Protein AF-A0A6I6F0A2-F1 (afdb_monomer)

Foldseek 3Di:
DDDDDPDDDDPPPDDPPPDPDDDDDPDDPPDDDDDDDPPPPPDDPVQVVVLVVLQVVVCCCQVPPCVVVLVVVPKHWQDWDRDDQAIETAMPPDDPVSQVVVCVVRNDRRYDYHHDDHDDDDDPDDPPDDDDDDDDDPPPVVVVVVVVVVVVVVVVVVVVVVVD

Radius of gyration: 32.6 Å; Cα contacts (8 Å, |Δi|>4): 109; chains: 1; bounding box: 64×70×78 Å

Nearest PDB structures (foldseek):
  2m5o-assembly1_A  TM=5.444E-01  e=2.179E-01  Homo sapiens
  7a2d-assembly1_A  TM=4.131E-01  e=6.449E-02  Escherichia coli K-12
  8jgp-assembly1_A  TM=3.205E-01  e=7.365E-01  Deinococcus radiodurans R1 = ATCC 13939 = DSM 20539
  8jgr-assembly1_A  TM=3.341E-01  e=2.174E+00  Deinococcus radiodurans R1 = ATCC 13939 = DSM 20539
  8jgt-assembly1_A  TM=2.895E-01  e=1.658E+00  Deinococcus radiodurans R1 = ATCC 13939 = DSM 20539

Structure (mmCIF, N/CA/C/O backbone):
data_AF-A0A6I6F0A2-F1
#
_entry.id   AF-A0A6I6F0A2-F1
#
loop_
_atom_site.group_PDB
_atom_site.id
_atom_site.type_symbol
_atom_site.label_atom_id
_atom_site.label_alt_id
_atom_site.label_comp_id
_atom_site.label_asym_id
_atom_site.label_entity_id
_atom_site.label_seq_id
_atom_site.pdbx_PDB_ins_code
_atom_site.Cartn_x
_atom_site.Cartn_y
_atom_site.Cartn_z
_atom_site.occupancy
_atom_site.B_iso_or_equiv
_atom_site.auth_seq_id
_atom_site.auth_comp_id
_atom_site.auth_asym_id
_atom_site.auth_atom_id
_atom_site.pdbx_PDB_model_num
ATOM 1 N N . MET A 1 1 ? -16.043 47.613 -38.353 1.00 38.47 1 MET A N 1
ATOM 2 C CA . MET A 1 1 ? -15.311 46.844 -39.385 1.00 38.47 1 MET A CA 1
ATOM 3 C C . MET A 1 1 ? -13.864 47.344 -39.447 1.00 38.47 1 MET A C 1
ATOM 5 O O . MET A 1 1 ? -13.694 48.521 -39.697 1.00 38.47 1 MET A O 1
ATOM 9 N N . LYS A 1 2 ? -12.887 46.454 -39.164 1.00 43.12 2 LYS A N 1
ATOM 10 C CA . LYS A 1 2 ? -11.432 46.438 -39.510 1.00 43.12 2 LYS A CA 1
ATOM 11 C C . LYS A 1 2 ? -10.578 47.698 -39.204 1.00 43.12 2 LYS A C 1
ATOM 13 O O . LYS A 1 2 ? -10.737 48.727 -39.832 1.00 43.12 2 LYS A O 1
ATOM 18 N N . ARG A 1 3 ? -9.741 47.637 -38.153 1.00 50.09 3 ARG A N 1
ATOM 19 C CA . ARG A 1 3 ? -8.282 47.311 -38.129 1.00 50.09 3 ARG A CA 1
ATOM 20 C C . ARG A 1 3 ? -7.384 48.449 -38.635 1.00 50.09 3 ARG A C 1
ATOM 22 O O . ARG A 1 3 ? -7.337 48.634 -39.838 1.00 50.09 3 ARG A O 1
ATOM 29 N N . THR A 1 4 ? -6.580 49.019 -37.727 1.00 50.81 4 THR A N 1
ATOM 30 C CA . THR A 1 4 ? -5.129 49.295 -37.884 1.00 50.81 4 THR A CA 1
ATOM 31 C C . THR A 1 4 ? -4.611 50.070 -36.671 1.00 50.81 4 THR A C 1
ATOM 33 O O . THR A 1 4 ? -4.792 51.274 -36.591 1.00 50.81 4 THR A O 1
ATOM 36 N N . PHE A 1 5 ? -3.952 49.399 -35.723 1.00 48.75 5 PHE A N 1
ATOM 37 C CA . PHE A 1 5 ? -2.925 50.033 -34.883 1.00 48.75 5 PHE A CA 1
ATOM 38 C C . PHE A 1 5 ? -2.100 48.945 -34.176 1.00 48.75 5 PHE A C 1
ATOM 40 O O . PHE A 1 5 ? -2.240 48.691 -32.982 1.00 48.75 5 PHE A O 1
ATOM 47 N N . LEU A 1 6 ? -1.253 48.249 -34.942 1.00 50.25 6 LEU A N 1
ATOM 48 C CA . LEU A 1 6 ? -0.161 47.457 -34.373 1.00 50.25 6 LEU A CA 1
ATOM 49 C C . LEU A 1 6 ? 0.871 48.453 -33.818 1.00 50.25 6 LEU A C 1
ATOM 51 O O . LEU A 1 6 ? 1.751 48.927 -34.530 1.00 50.25 6 LEU A O 1
ATOM 55 N N . LYS A 1 7 ? 0.693 48.841 -32.552 1.00 55.44 7 LYS A N 1
ATOM 56 C CA . LYS A 1 7 ? 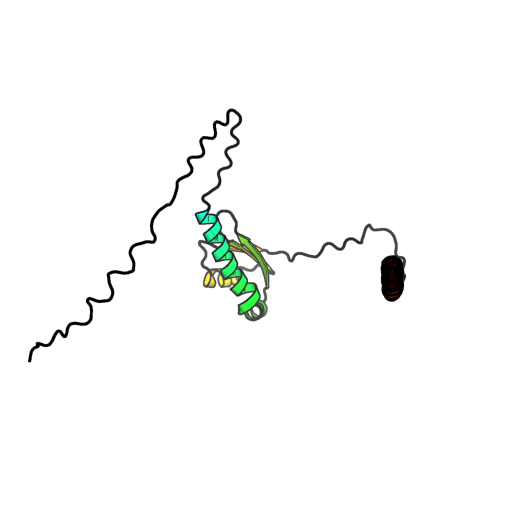1.653 49.638 -31.783 1.00 55.44 7 LYS A CA 1
ATOM 57 C C . LYS A 1 7 ? 2.796 48.719 -31.350 1.00 55.44 7 LYS A C 1
ATOM 59 O O . LYS A 1 7 ? 2.612 47.756 -30.614 1.00 55.44 7 LYS A O 1
ATOM 64 N N . THR A 1 8 ? 3.972 49.033 -31.862 1.00 59.34 8 THR A N 1
ATOM 65 C CA . THR A 1 8 ? 5.294 48.496 -31.544 1.00 59.34 8 THR A CA 1
ATOM 66 C C . THR A 1 8 ? 5.551 48.409 -30.032 1.00 59.34 8 THR A C 1
ATOM 68 O O . THR A 1 8 ? 5.799 49.416 -29.375 1.00 59.34 8 THR A O 1
ATOM 71 N N . SER A 1 9 ? 5.529 47.198 -29.462 1.00 55.38 9 SER A N 1
ATOM 72 C CA . SER A 1 9 ? 6.072 46.926 -28.111 1.00 55.38 9 SER A CA 1
ATOM 73 C C . SER A 1 9 ? 6.473 45.466 -27.855 1.00 55.38 9 SER A C 1
ATOM 75 O O . SER A 1 9 ? 6.485 45.023 -26.716 1.00 55.38 9 SER A O 1
ATOM 77 N N . ILE A 1 10 ? 6.842 44.702 -28.890 1.00 55.16 10 ILE A N 1
ATOM 78 C CA . ILE A 1 10 ? 7.242 43.283 -28.721 1.00 55.16 10 ILE A CA 1
ATOM 79 C C . ILE A 1 10 ? 8.717 43.036 -29.112 1.00 55.16 10 ILE A C 1
ATOM 81 O O . ILE A 1 10 ? 9.257 41.957 -28.914 1.00 55.16 10 ILE A O 1
ATOM 85 N N . ILE A 1 11 ? 9.438 44.056 -29.591 1.00 54.41 11 ILE A N 1
ATOM 86 C CA . ILE A 1 11 ? 10.815 43.894 -30.108 1.00 54.41 11 ILE A CA 1
ATOM 87 C C . ILE A 1 11 ? 11.895 43.905 -29.001 1.00 54.41 11 ILE A C 1
ATOM 89 O O . ILE A 1 11 ? 13.039 43.546 -29.254 1.00 54.41 11 ILE A O 1
ATOM 93 N N . LYS A 1 12 ? 11.571 44.245 -27.745 1.00 48.97 12 LYS A N 1
ATOM 94 C CA . LYS A 1 12 ? 12.582 44.350 -26.668 1.00 48.97 12 LYS A CA 1
ATOM 95 C C . LYS A 1 12 ? 12.821 43.076 -25.844 1.00 48.97 12 LYS A C 1
ATOM 97 O O . LYS A 1 12 ? 13.602 43.130 -24.903 1.00 48.97 12 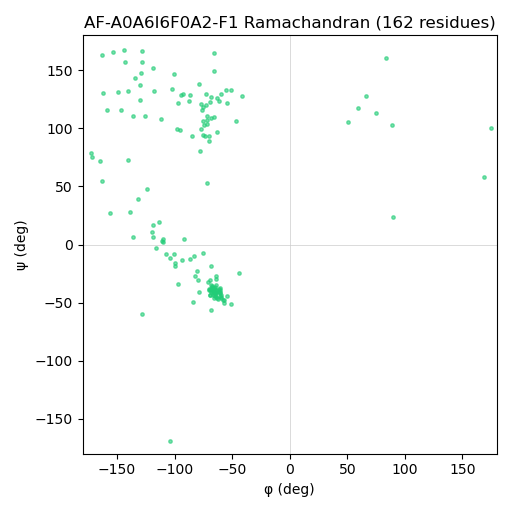LYS A O 1
ATOM 102 N N . ALA A 1 13 ? 12.204 41.943 -26.181 1.00 51.75 13 ALA A N 1
ATOM 103 C CA . ALA A 1 13 ? 12.249 40.749 -25.326 1.00 51.75 13 ALA A CA 1
ATOM 104 C C . ALA A 1 13 ? 13.056 39.552 -25.873 1.00 51.75 13 ALA A C 1
ATOM 106 O O . ALA A 1 13 ? 13.089 38.522 -25.212 1.00 51.75 13 ALA A O 1
ATOM 107 N N . PHE A 1 14 ? 13.723 39.648 -27.033 1.00 53.81 14 PHE A N 1
ATOM 108 C CA . PHE A 1 14 ? 14.327 38.460 -27.674 1.00 53.81 14 PHE A CA 1
ATOM 109 C C . PHE A 1 14 ? 15.870 38.384 -27.668 1.00 53.81 14 PHE A C 1
ATOM 111 O O . PHE A 1 14 ? 16.431 37.435 -28.198 1.00 53.81 14 PHE A O 1
ATOM 118 N N . VAL A 1 15 ? 16.594 39.340 -27.071 1.00 55.22 15 VAL A N 1
ATOM 119 C CA . VAL A 1 15 ? 18.064 39.466 -27.276 1.00 55.22 15 VAL A CA 1
ATOM 120 C C . VAL A 1 15 ? 18.918 39.100 -26.043 1.00 55.22 15 VAL A C 1
ATOM 122 O O . VAL A 1 15 ? 20.137 39.194 -26.091 1.00 55.22 15 VAL A O 1
ATOM 125 N N . LEU A 1 16 ? 18.332 38.617 -24.939 1.00 53.69 16 LEU A N 1
ATOM 126 C CA . LEU A 1 16 ? 19.081 38.332 -23.692 1.00 53.69 16 LEU A CA 1
ATOM 127 C C . LEU A 1 16 ? 19.044 36.870 -23.205 1.00 53.69 16 LEU A C 1
ATOM 129 O O . LEU A 1 16 ? 19.493 36.588 -22.100 1.00 53.69 16 LEU A O 1
ATOM 133 N N . GLY A 1 17 ? 18.546 35.927 -24.011 1.00 55.56 17 GLY A N 1
ATOM 134 C CA . GLY A 1 17 ? 18.316 34.536 -23.584 1.00 55.56 17 GLY A CA 1
ATOM 135 C C . GLY A 1 17 ? 19.181 33.462 -24.251 1.00 55.56 17 GLY A C 1
ATOM 136 O O . GLY A 1 17 ? 18.769 32.309 -24.261 1.00 55.56 17 GLY A O 1
ATOM 137 N N . MET A 1 18 ? 20.326 33.801 -24.857 1.00 60.47 18 MET A N 1
ATOM 138 C CA . MET A 1 18 ? 21.074 32.878 -25.732 1.00 60.47 18 MET A CA 1
ATOM 139 C C . MET A 1 18 ? 22.536 32.647 -25.304 1.00 60.47 18 MET A C 1
ATOM 141 O O . MET A 1 18 ? 23.432 32.714 -26.137 1.00 60.47 18 MET A O 1
ATOM 145 N N . CYS A 1 19 ? 22.792 32.365 -24.018 1.00 56.84 19 CYS A N 1
ATOM 146 C CA . CYS A 1 19 ? 24.147 32.049 -23.519 1.00 56.84 19 CYS A CA 1
ATOM 147 C C . CYS A 1 19 ? 24.214 30.903 -22.487 1.00 56.84 19 CYS A C 1
ATOM 149 O O . CYS A 1 19 ? 25.121 30.906 -21.660 1.00 56.84 19 CYS A O 1
ATOM 151 N N . LEU A 1 20 ? 23.299 29.921 -22.488 1.00 58.81 20 LEU A N 1
ATOM 152 C CA . LEU A 1 20 ? 23.387 28.817 -21.513 1.00 58.81 20 LEU A CA 1
ATOM 153 C C . LEU A 1 20 ? 23.249 27.403 -22.081 1.00 58.81 20 LEU A C 1
ATOM 155 O O . LEU A 1 20 ? 22.678 26.532 -21.437 1.00 58.81 20 LEU A O 1
ATOM 159 N N . THR A 1 21 ? 23.829 27.141 -23.251 1.00 65.38 21 THR A N 1
ATOM 160 C CA . THR A 1 21 ? 24.036 25.755 -23.708 1.00 65.38 21 THR A CA 1
ATOM 161 C C . THR A 1 21 ? 25.393 25.588 -24.390 1.00 65.38 21 THR A C 1
ATOM 163 O O . THR A 1 21 ? 25.504 25.434 -25.602 1.00 65.38 21 THR A O 1
ATOM 166 N N . SER A 1 22 ? 26.438 25.618 -23.574 1.00 60.66 22 SER A N 1
ATOM 167 C CA . SER A 1 22 ? 27.744 25.000 -23.818 1.00 60.66 22 SER A CA 1
ATOM 168 C C . SER A 1 22 ? 28.204 24.579 -22.420 1.00 60.66 22 SER A C 1
ATOM 170 O O . SER A 1 22 ? 28.311 25.440 -21.557 1.00 60.66 22 SER A O 1
ATOM 172 N N . VAL A 1 23 ? 28.391 23.321 -22.042 1.00 63.09 23 VAL A N 1
ATOM 173 C CA . VAL A 1 23 ? 29.016 22.186 -22.714 1.00 63.09 23 VAL A CA 1
ATOM 174 C C . VAL A 1 23 ? 28.524 20.938 -21.965 1.00 63.09 23 VAL A C 1
ATOM 176 O O . VAL A 1 23 ? 28.633 20.902 -20.743 1.00 63.09 23 VAL A O 1
ATOM 179 N N . ILE A 1 24 ? 28.015 19.911 -22.649 1.00 66.50 24 ILE A N 1
ATOM 180 C CA . ILE A 1 24 ? 27.999 18.561 -22.064 1.00 66.50 24 ILE A CA 1
ATOM 181 C C . ILE A 1 24 ? 29.213 17.852 -22.649 1.00 66.50 24 ILE A C 1
ATOM 183 O O . ILE A 1 24 ? 29.202 17.419 -23.799 1.00 66.50 24 ILE A O 1
ATOM 187 N N . SER A 1 25 ? 30.293 17.800 -21.872 1.00 68.94 25 SER A N 1
ATOM 188 C CA . SER A 1 25 ? 31.450 16.973 -22.193 1.00 68.94 25 SER A CA 1
ATOM 189 C C . SER A 1 25 ? 31.052 15.522 -21.961 1.00 68.94 25 SER A C 1
ATOM 191 O O . SER A 1 25 ? 30.860 15.102 -20.822 1.00 68.94 25 SER A O 1
ATOM 193 N N . THR A 1 26 ? 30.925 14.740 -23.028 1.00 61.47 26 THR A N 1
ATOM 194 C CA . THR A 1 26 ? 30.874 13.281 -22.916 1.00 61.47 26 THR A CA 1
ATOM 195 C C . THR A 1 26 ? 32.251 12.788 -22.478 1.00 61.47 26 THR A C 1
ATOM 197 O O . THR A 1 26 ? 33.202 12.832 -23.259 1.00 61.47 26 THR A O 1
ATOM 200 N N . ALA A 1 27 ? 32.383 12.323 -21.237 1.00 63.22 27 ALA A N 1
ATOM 201 C CA . ALA A 1 27 ? 33.531 11.522 -20.834 1.00 63.22 27 ALA A CA 1
ATOM 202 C C . ALA A 1 27 ? 33.390 10.134 -21.478 1.00 63.22 27 ALA A C 1
ATOM 204 O O . ALA A 1 27 ? 32.535 9.345 -21.083 1.00 63.22 27 ALA A O 1
ATOM 205 N N . ALA A 1 28 ? 34.200 9.838 -22.494 1.00 56.34 28 ALA A N 1
ATOM 206 C CA . ALA A 1 28 ? 34.359 8.472 -22.974 1.00 56.34 28 ALA A CA 1
ATOM 207 C C . ALA A 1 28 ? 35.235 7.714 -21.965 1.00 56.34 28 ALA A C 1
ATOM 209 O O . ALA A 1 28 ? 36.440 7.949 -21.878 1.00 56.34 28 ALA A O 1
ATOM 210 N N . LEU A 1 29 ? 34.630 6.827 -21.174 1.00 56.06 29 LEU A N 1
ATOM 211 C CA . LEU A 1 29 ? 35.360 5.909 -20.304 1.00 56.06 29 LEU A CA 1
ATOM 212 C C . LEU A 1 29 ? 35.969 4.793 -21.166 1.00 56.06 29 LEU A C 1
ATOM 214 O O . LEU A 1 29 ? 35.316 3.799 -21.472 1.00 56.06 29 LEU A O 1
ATOM 218 N N . ALA A 1 30 ? 37.227 4.958 -21.572 1.00 54.31 30 ALA A N 1
ATOM 219 C CA . ALA A 1 30 ? 38.019 3.885 -22.168 1.00 54.31 30 ALA A CA 1
ATOM 220 C C . ALA A 1 30 ? 38.529 2.952 -21.057 1.00 54.31 30 ALA A C 1
ATOM 222 O O . ALA A 1 30 ? 39.660 3.067 -20.592 1.00 54.31 30 ALA A O 1
ATOM 223 N N . GLY A 1 31 ? 37.663 2.052 -20.593 1.0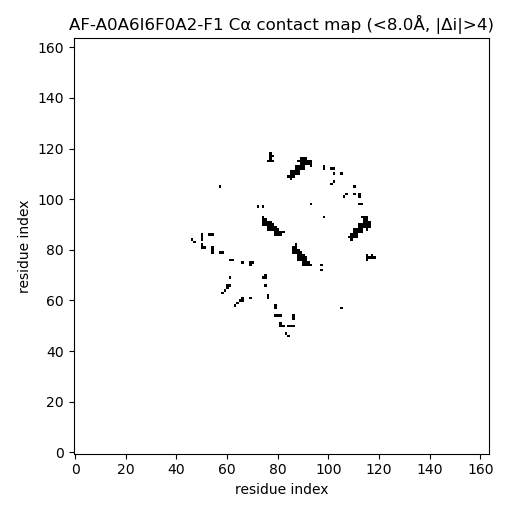0 50.41 31 GLY A N 1
ATOM 224 C CA . GLY A 1 31 ? 38.027 0.975 -19.678 1.00 50.41 31 GLY A CA 1
ATOM 225 C C . GLY A 1 31 ? 38.312 -0.310 -20.448 1.00 50.41 31 GLY A C 1
ATOM 226 O O . GLY A 1 31 ? 37.389 -1.039 -20.798 1.00 50.41 31 GLY A O 1
ATOM 227 N N . THR A 1 32 ? 39.581 -0.624 -20.701 1.00 48.72 32 THR A N 1
ATOM 228 C CA . THR A 1 32 ? 39.979 -1.995 -21.043 1.00 48.72 32 THR A CA 1
ATOM 229 C C . THR A 1 32 ? 39.947 -2.840 -19.774 1.00 48.72 32 THR A C 1
ATOM 231 O O . THR A 1 32 ? 40.867 -2.759 -18.962 1.00 48.72 32 THR A O 1
ATOM 234 N N . ILE A 1 33 ? 38.907 -3.659 -19.608 1.00 45.53 33 ILE A N 1
ATOM 235 C CA . ILE A 1 33 ? 38.868 -4.721 -18.597 1.00 45.53 33 ILE A CA 1
ATOM 236 C C . ILE A 1 33 ? 38.896 -6.057 -19.337 1.00 45.53 33 ILE A C 1
ATOM 238 O O . ILE A 1 33 ? 37.944 -6.441 -20.011 1.00 45.53 33 ILE A O 1
ATOM 242 N N . SER A 1 34 ? 40.030 -6.747 -19.245 1.00 52.56 34 SER A N 1
ATOM 243 C CA . SER A 1 34 ? 40.140 -8.156 -19.617 1.00 52.56 34 SER A CA 1
ATOM 244 C C . SER A 1 34 ? 39.759 -9.027 -18.421 1.00 52.56 34 SER A C 1
ATOM 246 O O . SER A 1 34 ? 40.384 -8.864 -17.379 1.00 52.56 34 SER A O 1
ATOM 248 N N . LYS A 1 35 ? 38.832 -9.975 -18.660 1.00 52.41 35 LYS A N 1
ATOM 249 C CA . LYS A 1 35 ? 38.519 -11.212 -17.895 1.00 52.41 35 LYS A CA 1
ATOM 250 C C . LYS A 1 35 ? 38.099 -11.002 -16.426 1.00 52.41 35 LYS A C 1
ATOM 252 O O . LYS A 1 35 ? 38.886 -10.517 -15.633 1.00 52.41 35 LYS A O 1
ATOM 257 N N . ASP A 1 36 ? 36.906 -11.340 -15.947 1.00 46.22 36 ASP A N 1
ATOM 258 C CA . ASP A 1 36 ? 35.822 -12.202 -16.419 1.00 46.22 36 ASP A CA 1
ATOM 259 C C . ASP A 1 36 ? 34.491 -11.444 -16.352 1.00 46.22 36 ASP A C 1
ATOM 261 O O . ASP A 1 36 ? 34.206 -10.722 -15.396 1.00 46.22 36 ASP A O 1
ATOM 265 N N . VAL A 1 37 ? 33.677 -11.583 -17.396 1.00 41.38 37 VAL A N 1
ATOM 266 C CA . VAL A 1 37 ? 32.420 -10.846 -17.535 1.00 41.38 37 VAL A CA 1
ATOM 267 C C . VAL A 1 37 ? 31.324 -11.596 -16.778 1.00 41.38 37 VAL A C 1
ATOM 269 O O . VAL A 1 37 ? 30.669 -12.473 -17.333 1.00 41.38 37 VAL A O 1
ATOM 272 N N . TYR A 1 38 ? 31.087 -11.226 -15.521 1.00 53.53 38 TYR A N 1
ATOM 273 C CA . TYR A 1 38 ? 29.739 -11.321 -14.966 1.00 53.53 38 TYR A CA 1
ATOM 274 C C . TYR A 1 38 ? 28.954 -10.140 -15.531 1.00 53.53 38 TYR A C 1
ATOM 276 O O . TYR A 1 38 ? 29.102 -9.003 -15.083 1.00 53.53 38 TYR A O 1
ATOM 284 N N . THR A 1 39 ? 28.162 -10.387 -16.572 1.00 36.78 39 THR A N 1
ATOM 285 C CA . THR A 1 39 ? 27.171 -9.422 -17.048 1.00 36.78 39 THR A CA 1
ATOM 286 C C . THR A 1 39 ? 26.140 -9.210 -15.943 1.00 36.78 39 THR A C 1
ATOM 288 O O . THR A 1 39 ? 25.199 -9.991 -15.814 1.00 36.78 39 THR A O 1
ATOM 291 N N . ILE A 1 40 ? 26.303 -8.160 -15.138 1.00 57.41 40 ILE A N 1
ATOM 292 C CA . ILE A 1 40 ? 25.181 -7.587 -14.398 1.00 57.41 40 ILE A CA 1
ATOM 293 C C . ILE A 1 40 ? 24.332 -6.888 -15.456 1.00 57.41 40 ILE A C 1
ATOM 295 O O . ILE A 1 40 ? 24.714 -5.839 -15.978 1.00 57.41 40 ILE A O 1
ATOM 299 N N . GLN A 1 41 ? 23.219 -7.510 -15.834 1.00 49.75 41 GLN A N 1
ATOM 300 C CA . GLN A 1 41 ? 22.194 -6.829 -16.610 1.00 49.75 41 GLN A CA 1
ATOM 301 C C . GLN A 1 41 ? 21.547 -5.813 -15.671 1.00 49.75 41 GLN A C 1
ATOM 303 O O . GLN A 1 41 ? 20.674 -6.159 -14.884 1.00 49.75 41 GLN A O 1
ATOM 308 N N . ILE A 1 42 ? 22.036 -4.573 -15.685 1.00 57.19 42 ILE A N 1
ATOM 309 C CA . ILE A 1 42 ? 21.296 -3.466 -15.087 1.00 57.19 42 ILE A CA 1
ATOM 310 C C . ILE A 1 42 ? 20.156 -3.188 -16.058 1.00 57.19 42 ILE A C 1
ATOM 312 O O . ILE A 1 42 ? 20.343 -2.494 -17.061 1.00 57.19 42 ILE A O 1
ATOM 316 N N . GLU A 1 43 ? 19.000 -3.803 -15.804 1.00 55.12 43 GLU A N 1
ATOM 317 C CA . GLU A 1 43 ? 17.760 -3.367 -16.430 1.00 55.12 43 GLU A CA 1
ATOM 318 C C . GLU A 1 43 ? 17.619 -1.860 -16.205 1.00 55.12 43 GLU A C 1
ATOM 320 O O . GLU A 1 43 ? 17.918 -1.327 -15.135 1.00 55.12 43 GLU A O 1
ATOM 325 N N . SER A 1 44 ? 17.293 -1.169 -17.291 1.00 51.12 44 SER A N 1
ATOM 326 C CA . SER A 1 44 ? 17.399 0.276 -17.458 1.00 51.12 44 SER A CA 1
ATOM 327 C C . SER A 1 44 ? 16.962 1.069 -16.224 1.00 51.12 44 SER A C 1
ATOM 329 O O . SER A 1 44 ? 15.827 0.937 -15.770 1.00 51.12 44 SER A O 1
ATOM 331 N N . VAL A 1 45 ? 17.838 1.976 -15.778 1.00 57.44 45 VAL A N 1
ATOM 332 C CA . VAL A 1 45 ? 17.632 2.981 -14.713 1.00 57.44 45 VAL A CA 1
ATOM 333 C C . VAL A 1 45 ? 16.271 3.702 -14.801 1.00 57.44 45 VAL A C 1
ATOM 335 O O . VAL A 1 45 ? 15.754 4.167 -13.791 1.00 57.44 45 VAL A O 1
ATOM 338 N N . ASP A 1 46 ? 15.665 3.768 -15.988 1.00 60.59 46 ASP A N 1
ATOM 339 C CA . ASP A 1 46 ? 14.354 4.378 -16.231 1.00 60.59 46 ASP A CA 1
ATOM 340 C C . ASP A 1 46 ? 13.172 3.598 -15.613 1.00 60.59 46 ASP A C 1
ATOM 342 O O . ASP A 1 46 ? 12.327 4.193 -14.947 1.00 60.59 46 ASP A O 1
ATOM 346 N N . ASN A 1 47 ? 13.140 2.262 -15.733 1.00 61.25 47 ASN A N 1
ATOM 347 C CA . ASN A 1 47 ? 12.049 1.440 -15.178 1.00 61.25 47 ASN A CA 1
ATOM 348 C C . ASN A 1 47 ? 12.074 1.418 -13.645 1.00 61.25 47 ASN A C 1
ATOM 350 O O . ASN A 1 47 ? 11.027 1.528 -13.009 1.00 61.25 47 ASN A O 1
ATOM 354 N N . GLY A 1 48 ? 13.271 1.347 -13.050 1.00 67.38 48 GLY A N 1
ATOM 355 C CA . GLY A 1 48 ? 13.430 1.440 -11.598 1.00 67.38 48 GLY A CA 1
ATOM 356 C C . GLY A 1 48 ? 12.841 2.743 -11.059 1.00 67.38 48 GLY A C 1
ATOM 357 O O . GLY A 1 48 ? 12.033 2.719 -10.135 1.00 67.38 48 GLY A O 1
ATOM 358 N N . ASN A 1 49 ? 13.157 3.877 -11.694 1.00 80.31 49 ASN A N 1
ATOM 359 C CA . ASN A 1 49 ? 12.626 5.181 -11.291 1.00 80.31 49 ASN A CA 1
ATOM 360 C C . ASN A 1 49 ? 11.090 5.248 -11.366 1.00 80.31 49 ASN A C 1
ATOM 362 O O . ASN A 1 49 ? 10.465 5.793 -10.459 1.00 80.31 49 ASN A O 1
ATOM 366 N N . GLN A 1 50 ? 10.468 4.675 -12.403 1.00 89.50 50 GLN A N 1
ATOM 367 C CA . GLN A 1 50 ? 9.004 4.665 -12.529 1.00 89.50 50 GLN A CA 1
ATOM 368 C C . GLN A 1 50 ? 8.325 3.839 -11.429 1.00 89.50 50 GLN A C 1
ATOM 370 O O . GLN A 1 50 ? 7.324 4.280 -10.862 1.00 89.50 50 GLN A O 1
ATOM 375 N N . LEU A 1 51 ? 8.874 2.670 -11.088 1.00 92.88 51 LEU A N 1
ATOM 376 C CA . LEU A 1 51 ? 8.329 1.828 -10.020 1.00 92.88 51 LEU A CA 1
ATOM 377 C C . LEU A 1 51 ? 8.508 2.456 -8.635 1.00 92.88 51 LEU A C 1
ATOM 379 O O . LEU A 1 51 ? 7.602 2.347 -7.812 1.00 92.88 51 LEU A O 1
ATOM 383 N N . PHE A 1 52 ? 9.610 3.171 -8.389 1.00 93.69 52 PHE A N 1
ATOM 384 C CA . PHE A 1 52 ? 9.791 3.926 -7.143 1.00 93.69 52 PHE A CA 1
ATOM 385 C C . PHE A 1 52 ? 8.786 5.072 -7.000 1.00 93.69 52 PHE A C 1
ATOM 387 O O . PHE A 1 52 ? 8.205 5.246 -5.929 1.00 93.69 52 PHE A O 1
ATOM 394 N N . GLU A 1 53 ? 8.527 5.838 -8.064 1.00 95.12 53 GLU A N 1
ATOM 395 C CA . GLU A 1 53 ? 7.496 6.882 -8.010 1.00 95.12 53 GLU A CA 1
ATOM 396 C C . GLU A 1 53 ? 6.096 6.278 -7.835 1.00 95.12 53 GLU A C 1
ATOM 398 O O . GLU A 1 53 ? 5.298 6.802 -7.055 1.00 95.12 53 GLU A O 1
ATOM 403 N N . LYS A 1 54 ? 5.810 5.132 -8.473 1.00 95.75 54 LYS A N 1
ATOM 404 C CA . LYS A 1 54 ? 4.541 4.423 -8.265 1.00 95.75 54 LYS A CA 1
ATOM 405 C C . LYS A 1 54 ? 4.405 3.901 -6.836 1.00 95.75 54 LYS A C 1
ATOM 407 O O . LYS A 1 54 ? 3.339 4.037 -6.243 1.00 95.75 54 LYS A O 1
ATOM 412 N N . GLN A 1 55 ? 5.470 3.348 -6.259 1.00 97.69 55 GLN A N 1
ATOM 413 C CA . GLN A 1 55 ? 5.472 2.933 -4.859 1.00 97.69 55 GLN A CA 1
ATOM 414 C C . GLN A 1 55 ? 5.191 4.124 -3.943 1.00 97.69 55 GLN A C 1
ATOM 416 O O . GLN A 1 55 ? 4.344 4.023 -3.069 1.00 97.69 55 GLN A O 1
ATOM 421 N N . LYS A 1 56 ? 5.835 5.270 -4.172 1.00 97.38 56 LYS A N 1
ATOM 422 C CA . LYS A 1 56 ? 5.620 6.483 -3.375 1.00 97.38 56 LYS A CA 1
ATOM 423 C C . LYS A 1 56 ? 4.180 6.997 -3.453 1.00 97.38 56 LYS A C 1
ATOM 425 O O . LYS A 1 56 ? 3.632 7.418 -2.436 1.00 97.38 56 LYS A O 1
ATOM 430 N N . GLU A 1 57 ? 3.567 6.959 -4.637 1.00 97.44 57 GLU A N 1
ATOM 431 C CA . GLU A 1 57 ? 2.140 7.259 -4.825 1.00 97.44 57 GLU A CA 1
ATOM 432 C C . GLU A 1 57 ? 1.267 6.321 -3.975 1.00 97.44 57 GLU A C 1
ATOM 434 O O . GLU A 1 57 ? 0.378 6.780 -3.252 1.00 97.44 57 GLU A O 1
ATOM 439 N N . ILE A 1 58 ? 1.548 5.015 -4.031 1.00 98.25 58 ILE A N 1
ATOM 440 C CA . ILE A 1 58 ? 0.832 3.998 -3.257 1.00 98.25 58 ILE A CA 1
ATOM 441 C C . ILE A 1 58 ? 1.036 4.230 -1.757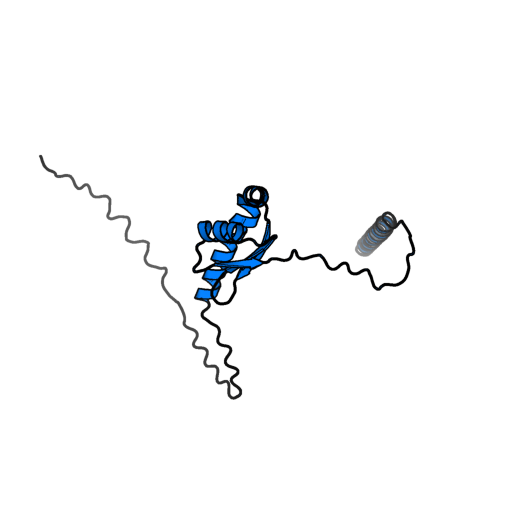 1.00 98.25 58 ILE A C 1
ATOM 443 O O . ILE A 1 58 ? 0.054 4.245 -1.020 1.00 98.25 58 ILE A O 1
ATOM 447 N N . ASP A 1 59 ? 2.264 4.475 -1.303 1.00 98.25 59 ASP A N 1
ATOM 448 C CA . ASP A 1 59 ? 2.604 4.699 0.104 1.00 98.25 59 ASP A CA 1
ATOM 449 C C . ASP A 1 59 ? 1.866 5.903 0.683 1.00 98.25 59 ASP A C 1
ATOM 451 O O . ASP A 1 59 ? 1.292 5.834 1.771 1.00 98.25 59 ASP A O 1
ATOM 455 N N . GLU A 1 60 ? 1.843 7.016 -0.052 1.00 98.38 60 GLU A N 1
ATOM 456 C CA . GLU A 1 60 ? 1.114 8.211 0.363 1.00 98.38 60 GLU A CA 1
ATOM 457 C C . GLU A 1 60 ? -0.391 7.928 0.482 1.00 98.38 60 GLU A C 1
ATOM 459 O O . GLU A 1 60 ? -1.057 8.399 1.409 1.00 98.38 60 GLU A O 1
ATOM 464 N N . TYR A 1 61 ? -0.940 7.126 -0.430 1.00 98.38 61 TYR A N 1
ATOM 465 C CA . TYR A 1 61 ? -2.342 6.739 -0.389 1.00 98.38 61 TYR A CA 1
ATOM 466 C C . TYR A 1 61 ? -2.644 5.824 0.808 1.00 98.38 61 TYR A C 1
ATOM 468 O O . TYR A 1 61 ? -3.496 6.161 1.633 1.00 98.38 61 TYR A O 1
ATOM 476 N N . VAL A 1 62 ? -1.944 4.691 0.926 1.00 97.75 62 VAL A N 1
ATOM 477 C CA . VAL A 1 62 ? -2.304 3.605 1.853 1.00 97.75 62 VAL A CA 1
ATOM 478 C C . VAL A 1 62 ? -1.824 3.829 3.286 1.00 97.75 62 VAL A C 1
ATOM 480 O O . VAL A 1 62 ? -2.474 3.347 4.208 1.00 97.75 62 VAL A O 1
ATOM 483 N N . PHE A 1 63 ? -0.737 4.583 3.492 1.00 97.56 63 PHE A N 1
ATOM 484 C CA . PHE A 1 63 ? -0.163 4.827 4.824 1.00 97.56 63 PHE A CA 1
ATOM 485 C C . PHE A 1 63 ? -0.395 6.241 5.361 1.00 97.56 63 PHE A C 1
ATOM 487 O O . PHE A 1 63 ? -0.083 6.499 6.523 1.00 97.56 63 PHE A O 1
ATOM 494 N N . GLN A 1 64 ? -0.934 7.166 4.558 1.00 96.88 64 GLN A N 1
ATOM 495 C CA . GLN A 1 64 ? -1.154 8.547 5.007 1.00 96.88 64 GLN A CA 1
ATOM 496 C C . GLN A 1 64 ? -2.587 9.020 4.766 1.00 96.88 64 GLN A C 1
ATOM 498 O O . GLN A 1 64 ? -3.286 9.373 5.715 1.00 96.88 64 GLN A O 1
ATOM 503 N N . LYS A 1 65 ? -3.044 9.031 3.510 1.00 97.81 65 LYS A N 1
ATOM 504 C CA . LYS A 1 65 ? -4.315 9.670 3.134 1.00 97.81 65 LYS A CA 1
ATOM 505 C C . LYS A 1 65 ? -5.546 8.822 3.464 1.00 97.81 65 LYS A C 1
ATOM 507 O O . LYS A 1 65 ? -6.536 9.369 3.943 1.00 97.81 65 LYS A O 1
ATOM 512 N N . HIS A 1 66 ? -5.480 7.510 3.237 1.00 97.75 66 HIS A N 1
ATOM 513 C CA . HIS A 1 66 ? -6.645 6.615 3.270 1.00 97.75 66 HIS A CA 1
ATOM 514 C C . HIS A 1 66 ? -6.562 5.515 4.335 1.00 97.75 66 HIS A C 1
ATOM 516 O O . HIS A 1 66 ? -7.340 4.568 4.288 1.00 97.75 66 HIS A O 1
ATOM 522 N N . VAL A 1 67 ? -5.670 5.646 5.326 1.00 96.56 67 VAL A N 1
ATOM 523 C CA . VAL A 1 67 ? -5.469 4.631 6.383 1.00 96.56 67 VAL A CA 1
ATOM 524 C C . VAL A 1 67 ? -6.793 4.224 7.032 1.00 96.56 67 VAL A C 1
ATOM 526 O O . VAL A 1 67 ? -7.135 3.048 7.058 1.00 96.56 67 VAL A O 1
ATOM 529 N N . LYS A 1 68 ? -7.584 5.209 7.477 1.00 97.50 68 LYS A N 1
ATOM 530 C CA . LYS A 1 68 ? -8.867 4.957 8.150 1.00 97.50 68 LYS A CA 1
ATOM 531 C C . LYS A 1 68 ? -9.903 4.308 7.238 1.00 97.50 68 LYS A C 1
ATOM 533 O O . LYS A 1 68 ? -10.609 3.414 7.672 1.00 97.50 68 LYS A O 1
ATOM 538 N N . GLU A 1 69 ? -9.988 4.741 5.982 1.00 97.31 69 GLU A N 1
ATOM 539 C CA . GLU A 1 69 ? -10.927 4.166 5.010 1.00 97.31 69 GLU A CA 1
ATOM 540 C C . GLU A 1 69 ? -10.600 2.692 4.730 1.00 97.31 69 GLU A C 1
ATOM 542 O O . GLU A 1 69 ? -11.495 1.854 4.624 1.00 97.31 69 GLU A O 1
ATOM 547 N N . ILE A 1 70 ? -9.310 2.374 4.623 1.00 97.56 70 ILE A N 1
ATOM 548 C CA . ILE A 1 70 ? -8.822 1.008 4.430 1.00 97.56 70 ILE A CA 1
ATOM 549 C C . ILE A 1 70 ? -9.139 0.151 5.666 1.00 97.56 70 ILE A C 1
ATOM 551 O O . ILE A 1 70 ? -9.710 -0.930 5.528 1.00 97.56 70 ILE A O 1
ATOM 555 N N . GLU A 1 71 ? -8.880 0.667 6.871 1.00 96.44 71 GLU A N 1
ATOM 556 C CA . GLU A 1 71 ? -9.228 -0.005 8.130 1.00 96.44 71 GLU A CA 1
ATOM 557 C C . GLU A 1 71 ? -10.742 -0.237 8.273 1.00 96.44 71 GLU A C 1
ATOM 559 O O . GLU A 1 71 ? -11.167 -1.323 8.669 1.00 96.44 71 GLU A O 1
ATOM 564 N N . GLU A 1 72 ? -11.574 0.741 7.902 1.00 97.81 72 GLU A N 1
ATOM 565 C CA . GLU A 1 72 ? -13.041 0.639 7.911 1.00 97.81 72 GLU A CA 1
ATOM 566 C C . GLU A 1 72 ? -13.567 -0.418 6.926 1.00 97.81 72 GLU A C 1
ATOM 568 O O . GLU A 1 72 ? -14.620 -1.015 7.162 1.00 97.81 72 GLU A O 1
ATOM 573 N N . LYS A 1 73 ? -12.823 -0.703 5.848 1.00 96.31 73 LYS A N 1
ATOM 574 C CA . LYS A 1 73 ? -13.094 -1.828 4.934 1.00 96.31 73 LYS A CA 1
ATOM 575 C C . LYS A 1 73 ? -12.696 -3.186 5.515 1.00 96.31 73 LYS A C 1
ATOM 577 O O . LYS A 1 73 ? -13.027 -4.211 4.924 1.00 96.31 73 LYS A O 1
ATOM 582 N N . GLY A 1 74 ? -12.034 -3.212 6.670 1.00 97.25 74 GLY A N 1
ATOM 583 C CA . GLY A 1 74 ? -11.720 -4.432 7.408 1.00 97.25 74 GLY A CA 1
ATOM 584 C C . GLY A 1 74 ? -10.391 -5.081 7.027 1.00 97.25 74 GLY A C 1
ATOM 585 O O . GLY A 1 74 ? -10.233 -6.284 7.236 1.00 97.25 74 GLY A O 1
ATOM 586 N N . PHE A 1 75 ? -9.442 -4.322 6.471 1.00 97.81 75 PHE A N 1
ATOM 587 C CA . PHE A 1 75 ? -8.077 -4.798 6.229 1.00 97.81 75 PHE A CA 1
ATOM 588 C C . PHE A 1 75 ? -7.040 -3.696 6.434 1.00 97.81 75 PHE A C 1
ATOM 590 O O . PHE A 1 75 ? -7.377 -2.523 6.541 1.00 97.81 75 PHE A O 1
ATOM 597 N N . THR A 1 76 ? -5.767 -4.074 6.496 1.00 97.38 76 THR A N 1
ATOM 598 C CA . THR A 1 76 ? -4.637 -3.144 6.563 1.00 97.38 76 THR A CA 1
ATOM 599 C C . THR A 1 76 ? -3.599 -3.475 5.501 1.00 97.38 76 THR A C 1
ATOM 601 O O . THR A 1 76 ? -3.519 -4.606 5.010 1.00 97.38 76 THR A O 1
ATOM 604 N N . VAL A 1 77 ? -2.789 -2.478 5.140 1.00 97.69 77 VAL A N 1
ATOM 605 C CA . VAL A 1 77 ? -1.588 -2.675 4.323 1.00 97.69 77 VAL A CA 1
ATOM 606 C C . VAL A 1 77 ? -0.397 -2.867 5.257 1.00 97.69 77 VAL A C 1
ATOM 608 O O . VAL A 1 77 ? -0.190 -2.086 6.180 1.00 97.69 77 VAL A O 1
ATOM 611 N N . THR A 1 78 ? 0.377 -3.922 5.026 1.00 97.12 78 THR A N 1
ATOM 612 C CA . THR A 1 78 ? 1.536 -4.309 5.850 1.00 97.12 78 THR A CA 1
ATOM 613 C C . THR A 1 78 ? 2.855 -3.813 5.270 1.00 97.12 78 THR A C 1
ATOM 615 O O . THR A 1 78 ? 3.768 -3.486 6.023 1.00 97.12 78 THR A O 1
ATOM 618 N N . HIS A 1 79 ? 2.961 -3.763 3.940 1.00 97.50 79 HIS A N 1
ATOM 619 C CA . HIS A 1 79 ? 4.144 -3.306 3.222 1.00 97.50 79 HIS A CA 1
ATOM 620 C C . HIS A 1 79 ? 3.813 -2.980 1.762 1.00 97.50 79 HIS A C 1
ATOM 622 O O . HIS A 1 79 ? 2.803 -3.436 1.217 1.00 97.50 79 HIS A O 1
ATOM 628 N N . THR A 1 80 ? 4.717 -2.234 1.135 1.00 97.50 80 THR A N 1
ATOM 629 C CA . THR A 1 80 ? 4.802 -2.045 -0.313 1.00 97.50 80 THR A CA 1
ATOM 630 C C . THR A 1 80 ? 6.236 -2.322 -0.756 1.00 97.50 80 THR A C 1
ATOM 632 O O . THR A 1 80 ? 7.180 -2.074 0.001 1.00 97.50 80 THR A O 1
ATOM 635 N N . ALA A 1 81 ? 6.421 -2.845 -1.965 1.00 95.62 81 ALA A N 1
ATOM 636 C CA . ALA A 1 81 ? 7.756 -3.080 -2.509 1.00 95.62 81 ALA A CA 1
ATOM 637 C C . ALA A 1 81 ? 7.766 -2.946 -4.038 1.00 95.62 81 ALA A C 1
ATOM 639 O O . ALA A 1 81 ? 6.928 -3.562 -4.696 1.00 95.62 81 ALA A O 1
ATOM 640 N N . PRO A 1 82 ? 8.705 -2.194 -4.636 1.00 95.31 82 PRO A N 1
ATOM 641 C CA . PRO A 1 82 ? 8.912 -2.228 -6.072 1.00 95.31 82 PRO A CA 1
ATOM 642 C C . PRO A 1 82 ? 9.682 -3.512 -6.407 1.00 95.31 82 PRO A C 1
ATOM 644 O O . PRO A 1 82 ? 10.772 -3.751 -5.886 1.00 95.31 82 PRO A O 1
ATOM 647 N N . LEU A 1 83 ? 9.095 -4.357 -7.248 1.00 93.12 83 LEU A N 1
ATOM 648 C CA . LEU A 1 83 ? 9.723 -5.560 -7.800 1.00 93.12 83 LEU A CA 1
ATOM 649 C C . LEU A 1 83 ? 10.127 -5.304 -9.260 1.00 93.12 83 LEU A C 1
ATOM 651 O O . LEU A 1 83 ? 10.137 -4.160 -9.690 1.00 93.12 83 LEU A O 1
ATOM 655 N N . GLU A 1 84 ? 10.510 -6.332 -10.022 1.00 87.25 84 GLU A N 1
ATOM 656 C CA . GLU A 1 84 ? 11.072 -6.153 -11.377 1.00 87.25 84 GLU A CA 1
ATOM 657 C C . GLU A 1 84 ? 10.163 -5.329 -12.309 1.00 87.25 84 GLU A C 1
ATOM 659 O O . GLU A 1 84 ? 10.631 -4.428 -13.001 1.00 87.25 84 GLU A O 1
ATOM 664 N N . ASN A 1 85 ? 8.855 -5.599 -12.312 1.00 92.06 85 ASN A N 1
ATOM 665 C CA . ASN A 1 85 ? 7.912 -4.990 -13.256 1.00 92.06 85 ASN A CA 1
ATOM 666 C C . ASN A 1 85 ? 6.588 -4.509 -12.634 1.00 92.06 85 ASN A C 1
ATOM 668 O O . ASN A 1 85 ? 5.681 -4.115 -13.365 1.00 92.06 85 ASN A O 1
ATOM 672 N N . TYR A 1 86 ? 6.451 -4.547 -11.310 1.00 95.12 86 TYR A N 1
ATOM 673 C CA . TYR A 1 86 ? 5.252 -4.097 -10.598 1.00 95.12 86 TYR A CA 1
ATOM 674 C C . TYR A 1 86 ? 5.589 -3.658 -9.175 1.00 95.12 86 TYR A C 1
ATOM 676 O O . TYR A 1 86 ? 6.654 -3.976 -8.649 1.00 95.12 86 TYR A O 1
ATOM 684 N N . VAL A 1 87 ? 4.651 -2.964 -8.533 1.00 97.69 87 VAL A N 1
ATOM 685 C CA . VAL A 1 87 ? 4.687 -2.702 -7.093 1.00 97.69 87 VAL A CA 1
ATOM 686 C C . VAL A 1 87 ? 3.818 -3.730 -6.374 1.00 97.69 87 VAL A C 1
ATOM 688 O O . VAL A 1 87 ? 2.628 -3.880 -6.656 1.00 97.69 87 VAL A O 1
ATOM 691 N N . GLU A 1 88 ? 4.418 -4.471 -5.454 1.00 98.06 88 GLU A N 1
ATOM 692 C CA . GLU A 1 88 ? 3.715 -5.374 -4.554 1.00 98.06 88 GLU A CA 1
ATOM 693 C C . GLU A 1 88 ? 3.065 -4.587 -3.412 1.00 98.06 88 GLU A C 1
ATOM 695 O O . GLU A 1 88 ? 3.676 -3.672 -2.857 1.00 98.06 88 GLU A O 1
ATOM 700 N N . ILE A 1 89 ? 1.832 -4.952 -3.054 1.00 98.44 89 ILE A N 1
ATOM 701 C CA . ILE A 1 89 ? 1.111 -4.426 -1.891 1.00 98.44 89 ILE A CA 1
ATOM 702 C C . ILE A 1 89 ? 0.664 -5.609 -1.033 1.00 98.44 89 ILE A C 1
ATOM 704 O O . ILE A 1 89 ? -0.223 -6.373 -1.423 1.00 98.44 89 ILE A O 1
ATOM 708 N N . GLY A 1 90 ? 1.263 -5.764 0.145 1.00 98.38 90 GLY A N 1
ATOM 709 C CA . GLY A 1 90 ? 0.894 -6.824 1.079 1.00 98.38 90 GLY A CA 1
ATOM 710 C C . GLY A 1 90 ? -0.240 -6.396 1.999 1.00 98.38 90 GLY A C 1
ATOM 711 O O . GLY A 1 90 ? -0.081 -5.430 2.744 1.00 98.38 90 GLY A O 1
ATOM 712 N N . ILE A 1 91 ? -1.346 -7.141 2.023 1.00 98.50 91 ILE A N 1
ATOM 713 C CA . ILE A 1 91 ? -2.527 -6.832 2.849 1.00 98.50 91 ILE A CA 1
ATOM 714 C C . ILE A 1 91 ? -2.856 -7.921 3.870 1.00 98.50 91 ILE A C 1
ATOM 716 O O . ILE A 1 91 ? -2.605 -9.100 3.628 1.00 98.50 91 ILE A O 1
ATOM 720 N N . THR A 1 92 ? -3.477 -7.543 4.989 1.00 97.38 92 THR A N 1
ATOM 721 C CA . THR A 1 92 ? -3.985 -8.501 5.979 1.00 97.38 92 THR A CA 1
ATOM 722 C C . THR A 1 92 ? -5.348 -8.074 6.557 1.00 97.38 92 THR A C 1
ATOM 724 O O . THR A 1 92 ? -5.509 -6.911 6.927 1.00 97.38 92 THR A O 1
ATOM 727 N N . PRO A 1 93 ? -6.352 -8.971 6.626 1.00 97.00 93 PRO A N 1
ATOM 728 C CA . PRO A 1 93 ? -6.392 -10.265 5.947 1.00 97.00 93 PRO A CA 1
ATOM 729 C C . PRO A 1 93 ? -6.457 -10.092 4.420 1.00 97.00 93 PRO A C 1
ATOM 731 O O . PRO A 1 93 ? -7.050 -9.138 3.905 1.00 97.00 93 PRO A O 1
ATO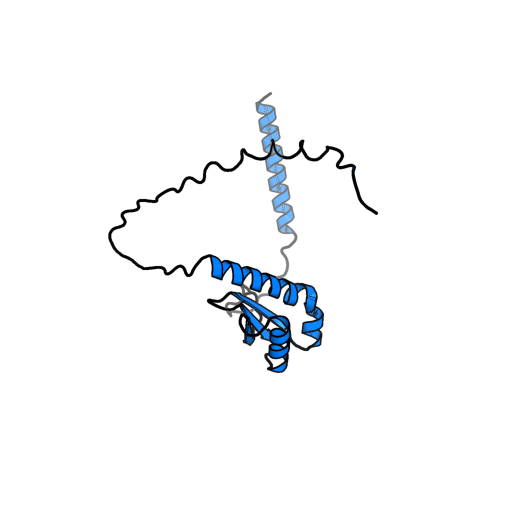M 734 N N . TYR A 1 94 ? -5.884 -11.045 3.683 1.00 97.94 94 TYR A N 1
ATOM 735 C CA . TYR A 1 94 ? -6.087 -11.106 2.240 1.00 97.94 94 TYR A CA 1
ATOM 736 C C . TYR A 1 94 ? -7.504 -11.588 1.921 1.00 97.94 94 TYR A C 1
ATOM 738 O O . TYR A 1 94 ? -7.955 -12.628 2.401 1.00 97.94 94 TYR A O 1
ATOM 746 N N . SER A 1 95 ? -8.198 -10.848 1.064 1.00 98.06 95 SER A N 1
ATOM 747 C CA . SER A 1 95 ? -9.442 -11.280 0.438 1.00 98.06 95 SER A CA 1
ATOM 748 C C . SER A 1 95 ? -9.486 -10.757 -0.994 1.00 98.06 95 SER A C 1
ATOM 750 O O . SER A 1 95 ? -8.829 -9.766 -1.328 1.00 98.06 95 SER A O 1
ATOM 752 N N . LYS A 1 96 ? -10.273 -11.419 -1.846 1.00 97.62 96 LYS A N 1
ATOM 753 C CA . LYS A 1 96 ? -10.462 -10.977 -3.228 1.00 97.62 96 LYS A CA 1
ATOM 754 C C . LYS A 1 96 ? -11.061 -9.568 -3.279 1.00 97.62 96 LYS A C 1
ATOM 756 O O . LYS A 1 96 ? -10.552 -8.738 -4.020 1.00 97.62 96 LYS A O 1
ATOM 761 N N . ASP A 1 97 ? -12.052 -9.285 -2.440 1.00 98.00 97 ASP A N 1
ATOM 762 C CA . ASP A 1 97 ? -12.733 -7.988 -2.391 1.00 98.00 97 ASP A CA 1
ATOM 763 C C . ASP A 1 97 ? -11.777 -6.854 -1.966 1.00 98.00 97 ASP A C 1
ATOM 765 O O . ASP A 1 97 ? -11.791 -5.767 -2.548 1.00 98.00 97 ASP A O 1
ATOM 769 N N . ASN A 1 98 ? -10.881 -7.116 -1.006 1.00 97.88 98 ASN A N 1
ATOM 770 C CA . ASN A 1 98 ? -9.871 -6.147 -0.561 1.00 97.88 98 ASN A CA 1
ATOM 771 C C . ASN A 1 98 ? -8.829 -5.878 -1.655 1.00 97.88 98 ASN A C 1
ATOM 773 O O . ASN A 1 98 ? -8.421 -4.736 -1.875 1.00 97.88 98 ASN A O 1
ATOM 777 N N . ALA A 1 99 ? -8.409 -6.927 -2.367 1.00 97.94 99 ALA A N 1
ATOM 778 C CA . ALA A 1 99 ? -7.495 -6.791 -3.492 1.00 97.94 99 ALA A CA 1
ATOM 779 C C . ALA A 1 99 ? -8.144 -6.033 -4.661 1.00 97.94 99 ALA A C 1
ATOM 781 O O . ALA A 1 99 ? -7.525 -5.134 -5.224 1.00 97.94 99 ALA A O 1
ATOM 782 N N . GLU A 1 100 ? -9.402 -6.341 -4.991 1.00 98.12 100 GLU A N 1
ATOM 783 C CA . GLU A 1 100 ? -10.168 -5.652 -6.035 1.00 98.12 100 GLU A CA 1
ATOM 784 C C . GLU A 1 100 ? -10.341 -4.163 -5.746 1.00 98.12 100 GLU A C 1
ATOM 786 O O . GLU A 1 100 ? -10.236 -3.354 -6.667 1.00 98.12 100 GLU A O 1
ATOM 791 N N . TYR A 1 101 ? -10.526 -3.781 -4.481 1.00 97.81 101 TYR A N 1
ATOM 792 C CA . TYR A 1 101 ? -10.523 -2.374 -4.094 1.00 97.81 101 TYR A CA 1
ATOM 793 C C . TYR A 1 101 ? -9.215 -1.675 -4.497 1.00 97.81 101 TYR A C 1
ATOM 795 O O . TYR A 1 101 ? -9.254 -0.644 -5.166 1.00 97.81 101 TYR A O 1
ATOM 803 N N . LEU A 1 102 ? -8.058 -2.250 -4.152 1.00 98.12 102 LEU A N 1
ATOM 804 C CA . LEU A 1 102 ? -6.757 -1.657 -4.480 1.00 98.12 102 LEU A CA 1
ATOM 805 C C . LEU A 1 102 ? -6.480 -1.663 -5.990 1.00 98.12 102 LEU A C 1
ATOM 807 O O . LEU A 1 102 ? -5.950 -0.683 -6.513 1.00 98.12 102 LEU A O 1
ATOM 811 N N . TYR A 1 103 ? -6.895 -2.706 -6.715 1.00 98.19 103 TYR A N 1
ATOM 812 C CA . TYR A 1 103 ? -6.822 -2.716 -8.180 1.00 98.19 103 TYR A CA 1
ATOM 813 C C . TYR A 1 103 ? -7.720 -1.651 -8.816 1.00 98.19 103 TYR A C 1
ATOM 815 O O . TYR A 1 103 ? -7.337 -1.054 -9.818 1.00 98.19 103 TYR A O 1
ATOM 823 N N . GLY A 1 104 ? -8.883 -1.368 -8.227 1.00 97.69 104 GLY A N 1
ATOM 824 C CA . GLY A 1 104 ? -9.761 -0.286 -8.668 1.00 97.69 104 GLY A CA 1
ATOM 825 C C . GLY A 1 104 ? -9.139 1.103 -8.506 1.00 97.69 104 GLY A C 1
ATOM 826 O O . GLY A 1 104 ? -9.442 1.998 -9.293 1.00 97.69 104 GLY A O 1
ATOM 827 N N . VAL A 1 105 ? -8.254 1.280 -7.521 1.00 97.06 105 VAL A N 1
ATOM 828 C CA . VAL A 1 105 ? -7.542 2.544 -7.278 1.00 97.06 105 VAL A CA 1
ATOM 829 C C . VAL A 1 105 ? -6.303 2.675 -8.165 1.00 97.06 105 VAL A C 1
ATOM 831 O O . VAL A 1 105 ? -6.114 3.710 -8.802 1.00 97.06 105 VAL A O 1
ATOM 834 N N . PHE A 1 106 ? -5.454 1.646 -8.214 1.00 96.69 106 PHE A N 1
ATOM 835 C CA . PHE A 1 106 ? -4.118 1.757 -8.813 1.00 96.69 106 PHE A CA 1
ATOM 836 C C . PHE A 1 106 ? -3.976 1.122 -10.198 1.00 96.69 106 PHE A C 1
ATOM 838 O O . PHE A 1 106 ? -2.976 1.377 -10.873 1.00 96.69 106 PHE A O 1
ATOM 845 N N . GLY A 1 107 ? -4.963 0.333 -10.627 1.00 95.62 107 GLY A N 1
ATOM 846 C CA . GLY A 1 107 ? -4.880 -0.533 -11.800 1.00 95.62 107 GLY A CA 1
ATOM 847 C C . GLY A 1 107 ? -4.218 -1.881 -11.492 1.00 95.62 107 GLY A C 1
ATOM 848 O O . GLY A 1 107 ? -3.521 -2.043 -10.493 1.00 95.62 107 GLY A O 1
ATOM 849 N N . SER A 1 108 ? -4.445 -2.867 -12.362 1.00 93.81 108 SER A N 1
ATOM 850 C CA . SER A 1 108 ? -3.895 -4.228 -12.242 1.00 93.81 108 SER A CA 1
ATOM 851 C C . SER A 1 108 ? -2.580 -4.445 -12.993 1.00 93.81 108 SER A C 1
ATOM 853 O O . SER A 1 108 ? -1.927 -5.462 -12.791 1.00 93.81 108 SER A O 1
ATOM 855 N N . ASP A 1 109 ? -2.202 -3.526 -13.882 1.00 92.62 109 ASP A N 1
ATOM 856 C CA . ASP A 1 109 ? -1.088 -3.748 -14.814 1.00 92.62 109 ASP A CA 1
ATOM 857 C C . ASP A 1 109 ? 0.282 -3.534 -14.157 1.00 92.62 109 ASP A C 1
ATOM 859 O O . ASP A 1 109 ? 1.259 -4.174 -14.534 1.00 92.62 109 ASP A O 1
ATOM 863 N N . SER A 1 110 ? 0.354 -2.639 -13.167 1.00 88.69 110 SER A N 1
ATOM 864 C CA . SER A 1 110 ? 1.594 -2.233 -12.489 1.00 88.69 110 SER A CA 1
ATOM 865 C C . SER A 1 110 ? 1.605 -2.549 -10.994 1.00 88.69 110 SER A C 1
ATOM 867 O O . SER A 1 110 ? 2.538 -2.163 -10.290 1.00 88.69 110 SER A O 1
ATOM 869 N N . VAL A 1 111 ? 0.583 -3.251 -10.497 1.00 96.94 111 VAL A N 1
ATOM 870 C CA . VAL A 1 111 ? 0.415 -3.574 -9.079 1.00 96.94 111 VAL A CA 1
ATOM 871 C C . VAL A 1 111 ? 0.034 -5.034 -8.912 1.00 96.94 111 VAL A C 1
ATOM 873 O O . VAL A 1 111 ? -0.762 -5.576 -9.676 1.00 96.94 111 VAL A O 1
ATOM 876 N N . LYS A 1 112 ? 0.550 -5.656 -7.854 1.00 98.12 112 LYS A N 1
ATOM 877 C CA . LYS A 1 112 ? 0.130 -6.986 -7.420 1.00 98.12 112 LYS A CA 1
ATOM 878 C C . LYS A 1 112 ? -0.183 -6.968 -5.934 1.00 98.12 112 LYS A C 1
ATOM 880 O O . LYS A 1 112 ? 0.660 -6.603 -5.122 1.00 98.12 112 LYS A O 1
ATOM 885 N N . VAL A 1 113 ? -1.390 -7.388 -5.579 1.00 98.31 113 VAL A N 1
ATOM 886 C CA . VAL A 1 113 ? -1.812 -7.495 -4.181 1.00 98.31 113 VAL A CA 1
ATOM 887 C C . VAL A 1 113 ? -1.581 -8.920 -3.690 1.00 98.31 113 VAL A C 1
ATOM 889 O O . VAL A 1 113 ? -2.034 -9.877 -4.325 1.00 98.31 113 VAL A O 1
ATOM 892 N N . VAL A 1 114 ? -0.897 -9.058 -2.556 1.00 98.12 114 VAL A N 1
ATOM 893 C CA . VAL A 1 114 ? -0.534 -10.347 -1.948 1.00 98.12 114 VAL A CA 1
ATOM 894 C C . VAL A 1 114 ? -0.944 -10.403 -0.478 1.00 98.12 114 VAL A C 1
ATOM 896 O O . VAL A 1 114 ? -1.279 -9.385 0.130 1.00 98.12 114 VAL A O 1
ATOM 899 N N . GLU A 1 115 ? -0.927 -11.599 0.105 1.00 98.12 115 GLU A N 1
ATOM 900 C CA . GLU A 1 115 ? -1.084 -11.751 1.549 1.00 98.12 115 GLU A CA 1
ATOM 901 C C . GLU A 1 115 ? 0.146 -11.199 2.275 1.00 98.12 115 GLU A C 1
ATOM 903 O O . GLU A 1 115 ? 1.281 -11.603 2.026 1.00 98.12 115 GLU A O 1
ATOM 908 N N . GLY A 1 116 ? -0.098 -10.237 3.157 1.00 95.31 116 GLY A N 1
ATOM 909 C CA . GLY A 1 116 ? 0.913 -9.518 3.908 1.00 95.31 116 GLY A CA 1
ATOM 910 C C . GLY A 1 116 ? 1.061 -10.035 5.333 1.00 95.31 116 GLY A C 1
ATOM 911 O O . GLY A 1 116 ? 0.090 -10.424 5.983 1.00 95.31 116 GLY A O 1
ATOM 912 N N . GLN A 1 117 ? 2.287 -9.975 5.844 1.00 91.06 117 GLN A N 1
ATOM 913 C CA . GLN A 1 117 ? 2.592 -10.233 7.247 1.00 91.06 117 GLN A CA 1
ATOM 914 C C . GLN A 1 117 ? 3.177 -8.972 7.870 1.00 91.06 117 GLN A C 1
ATOM 916 O O . GL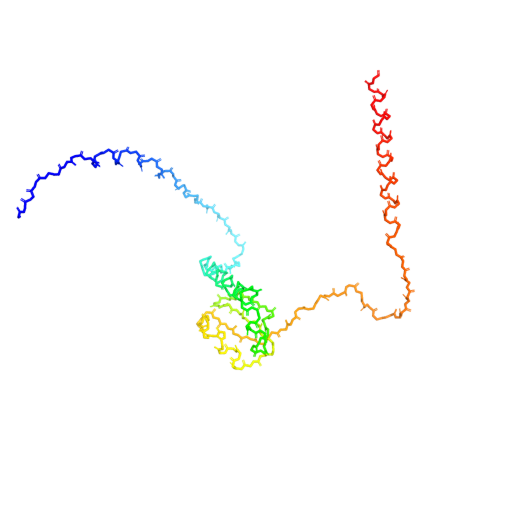N A 1 117 ? 4.078 -8.350 7.308 1.00 91.06 117 GLN A O 1
ATOM 921 N N . GLN A 1 118 ? 2.661 -8.588 9.036 1.00 85.12 118 GLN A N 1
ATOM 922 C CA . GLN A 1 118 ? 3.184 -7.444 9.769 1.00 85.12 118 GLN A CA 1
ATOM 923 C C . GLN A 1 118 ? 4.587 -7.770 10.289 1.00 85.12 118 GLN A C 1
ATOM 925 O O . GLN A 1 118 ? 4.776 -8.762 10.995 1.00 85.12 118 GLN A O 1
ATOM 930 N N . ALA A 1 119 ? 5.564 -6.914 9.986 1.00 80.50 119 ALA A N 1
ATOM 931 C CA . ALA A 1 119 ? 6.890 -7.036 10.575 1.00 80.50 119 ALA A CA 1
ATOM 932 C C . ALA A 1 119 ? 6.804 -6.833 12.097 1.00 80.50 119 ALA A C 1
ATOM 934 O O . ALA A 1 119 ? 6.279 -5.820 12.568 1.00 80.50 119 ALA A O 1
ATOM 935 N N . VAL A 1 120 ? 7.330 -7.792 12.860 1.00 82.00 120 VAL A N 1
ATOM 936 C CA . VAL A 1 120 ? 7.477 -7.697 14.316 1.00 82.00 120 VAL A CA 1
ATOM 937 C C . VAL A 1 120 ? 8.931 -7.370 14.625 1.00 82.00 120 VAL A C 1
ATOM 939 O O . VAL A 1 120 ? 9.843 -7.981 14.067 1.00 82.00 120 VAL A O 1
ATOM 942 N N . LEU A 1 121 ? 9.154 -6.400 15.511 1.00 85.19 121 LEU A N 1
ATOM 943 C CA . LEU A 1 121 ? 10.497 -6.071 15.977 1.00 85.19 121 LEU A CA 1
ATOM 944 C C . LEU A 1 121 ? 11.101 -7.290 16.681 1.00 85.19 121 LEU A C 1
ATOM 946 O O . LEU A 1 121 ? 10.524 -7.806 17.641 1.00 85.19 121 LEU A O 1
ATOM 950 N N . LEU A 1 122 ? 12.268 -7.737 16.212 1.00 79.19 122 LEU A N 1
ATOM 951 C CA . LEU A 1 122 ? 13.036 -8.760 16.907 1.00 79.19 122 LEU A CA 1
ATOM 952 C C . LEU A 1 122 ? 13.503 -8.162 18.239 1.00 79.19 122 LEU A C 1
ATOM 954 O O . LEU A 1 122 ? 14.333 -7.255 18.264 1.00 79.19 122 LEU A O 1
ATOM 958 N N . ASN A 1 123 ? 12.940 -8.632 19.348 1.00 77.19 123 ASN A N 1
ATOM 959 C CA . ASN A 1 123 ? 13.428 -8.258 20.666 1.00 77.19 123 ASN A CA 1
ATOM 960 C C . ASN A 1 123 ? 14.738 -9.023 20.911 1.00 77.19 123 ASN A C 1
ATOM 962 O O . ASN A 1 123 ? 14.724 -10.255 20.919 1.00 77.19 123 ASN A O 1
ATOM 966 N N . GLU A 1 124 ? 15.862 -8.328 21.101 1.00 66.75 124 GLU A N 1
ATOM 967 C CA . GLU A 1 124 ? 17.169 -8.922 21.440 1.00 66.75 124 GLU A CA 1
ATOM 968 C C . GLU A 1 124 ? 17.197 -9.454 22.886 1.00 66.75 124 GLU A C 1
ATOM 970 O O . GLU A 1 124 ? 18.047 -9.113 23.705 1.00 66.75 124 GLU A O 1
ATOM 975 N N . GLY A 1 125 ? 16.225 -10.288 23.240 1.00 63.59 125 GLY A N 1
ATOM 976 C CA . GLY A 1 125 ? 16.049 -10.758 24.600 1.00 63.59 125 GLY A CA 1
ATOM 977 C C . GLY A 1 125 ? 15.002 -11.846 24.682 1.00 63.59 125 GLY A C 1
ATOM 978 O O . GLY A 1 125 ? 13.892 -11.576 25.126 1.00 63.59 125 GLY A O 1
ATOM 979 N N . SER A 1 126 ? 15.364 -13.057 24.247 1.00 48.66 126 SER A N 1
ATOM 980 C CA . SER A 1 126 ? 14.869 -14.343 24.770 1.00 48.66 126 SER A CA 1
ATOM 981 C C . SER A 1 126 ? 15.651 -15.497 24.129 1.00 48.66 126 SER A C 1
ATOM 983 O O . SER A 1 126 ? 15.172 -16.161 23.214 1.00 48.66 126 SER A O 1
ATOM 985 N N . ALA A 1 127 ? 16.869 -15.748 24.619 1.00 49.38 127 ALA A N 1
ATOM 986 C CA . ALA A 1 127 ? 17.298 -17.135 24.751 1.00 49.38 127 ALA A CA 1
ATOM 987 C C . ALA A 1 127 ? 16.508 -17.695 25.939 1.00 49.38 127 ALA A C 1
ATOM 989 O O . ALA A 1 127 ? 16.558 -17.128 27.030 1.00 49.38 127 ALA A O 1
ATOM 990 N N . ASP A 1 128 ? 15.722 -18.737 25.699 1.00 52.44 128 ASP A N 1
ATOM 991 C CA . ASP A 1 128 ? 14.974 -19.435 26.738 1.00 52.44 128 ASP A CA 1
ATOM 992 C C . ASP A 1 128 ? 15.935 -19.892 27.850 1.00 52.44 128 ASP A C 1
ATOM 994 O O . ASP A 1 128 ? 16.936 -20.563 27.585 1.00 52.44 128 ASP A O 1
ATOM 998 N N . GLY A 1 129 ? 15.684 -19.451 29.084 1.00 51.47 129 GLY A N 1
ATOM 999 C CA . GLY A 1 129 ? 16.631 -19.638 30.180 1.00 51.47 129 GLY A CA 1
ATOM 1000 C C . GLY A 1 129 ? 16.330 -18.847 31.448 1.00 51.47 129 GLY A C 1
ATOM 1001 O O . GLY A 1 129 ? 17.190 -18.124 31.934 1.00 51.47 129 GLY A O 1
ATOM 1002 N N . THR A 1 130 ? 15.140 -19.058 32.017 1.00 39.47 130 THR A N 1
ATOM 1003 C CA . THR A 1 130 ? 14.737 -18.735 33.406 1.00 39.47 130 THR A CA 1
ATOM 1004 C C . THR A 1 130 ? 14.651 -17.258 33.822 1.00 39.47 130 THR A C 1
ATOM 1006 O O . THR A 1 130 ? 15.579 -16.466 33.700 1.00 39.47 130 THR A O 1
ATOM 1009 N N . ALA A 1 131 ? 13.491 -16.914 34.384 1.00 47.97 131 ALA A N 1
ATOM 1010 C CA . ALA A 1 131 ? 13.164 -15.611 34.938 1.00 47.97 131 ALA A CA 1
ATOM 1011 C C . ALA A 1 131 ? 14.099 -15.198 36.086 1.00 47.97 131 ALA A C 1
ATOM 1013 O O . ALA A 1 131 ? 14.204 -15.915 37.078 1.00 47.97 131 ALA A O 1
ATOM 1014 N N . TYR A 1 132 ? 14.649 -13.984 36.002 1.00 40.66 132 TYR A N 1
ATOM 1015 C CA . TYR A 1 132 ? 14.966 -13.180 37.179 1.00 40.66 132 TYR A CA 1
ATOM 1016 C C . TYR A 1 132 ? 14.525 -11.739 36.945 1.00 40.66 132 TYR A C 1
ATOM 1018 O O . TYR A 1 132 ? 15.070 -10.999 36.129 1.00 40.66 132 TYR A O 1
ATOM 1026 N N . GLU A 1 133 ? 13.491 -11.380 37.692 1.00 50.81 133 GLU A N 1
ATOM 1027 C CA . GLU A 1 133 ? 13.061 -10.022 37.966 1.00 50.81 133 GLU A CA 1
ATOM 1028 C C . GLU A 1 133 ? 14.219 -9.209 38.554 1.00 50.81 133 GLU A C 1
ATOM 1030 O O . GLU A 1 133 ? 14.883 -9.673 39.477 1.00 50.81 133 GLU A O 1
ATOM 1035 N N . ASN A 1 134 ? 14.455 -7.999 38.043 1.00 41.50 134 ASN A N 1
ATOM 1036 C CA . ASN A 1 134 ? 14.999 -6.906 38.845 1.00 41.50 134 ASN A CA 1
ATOM 1037 C C . ASN A 1 134 ? 14.691 -5.558 38.195 1.00 41.50 134 ASN A C 1
ATOM 1039 O O . ASN A 1 134 ? 15.148 -5.227 37.101 1.00 41.50 134 ASN A O 1
ATOM 1043 N N . GLN A 1 135 ? 13.901 -4.778 38.923 1.00 51.00 135 GLN A N 1
ATOM 1044 C CA . GLN A 1 135 ? 13.680 -3.368 38.675 1.00 51.00 135 GLN A CA 1
ATOM 1045 C C . GLN A 1 135 ? 14.969 -2.552 38.890 1.00 51.00 135 GLN A C 1
ATOM 1047 O O . GLN A 1 135 ? 15.882 -2.965 39.600 1.00 51.00 135 GLN A O 1
ATOM 1052 N N . VAL A 1 136 ? 14.928 -1.316 38.379 1.00 49.62 136 VAL A N 1
ATOM 1053 C CA . VAL A 1 136 ? 15.771 -0.157 38.731 1.00 49.62 136 VAL A CA 1
ATOM 1054 C C . VAL A 1 136 ? 17.079 -0.008 37.945 1.00 49.62 136 VAL A C 1
ATOM 1056 O O . VAL A 1 136 ? 18.094 -0.608 38.281 1.00 49.62 136 VAL A O 1
ATOM 1059 N N . LYS A 1 137 ? 17.091 0.927 36.976 1.00 49.41 137 LYS A N 1
ATOM 1060 C CA . LYS A 1 137 ? 18.297 1.702 36.599 1.00 49.41 137 LYS A CA 1
ATOM 1061 C C . LYS A 1 137 ? 17.992 2.965 35.773 1.00 49.41 137 LYS A C 1
ATOM 1063 O O . LYS A 1 137 ? 18.551 3.180 34.706 1.00 49.41 137 LYS A O 1
ATOM 1068 N N . THR A 1 138 ? 17.128 3.843 36.281 1.00 49.66 138 THR A N 1
ATOM 1069 C CA . THR A 1 138 ? 16.879 5.167 35.667 1.00 49.66 138 THR A CA 1
ATOM 1070 C C . THR A 1 138 ? 17.621 6.321 36.355 1.00 49.66 138 THR A C 1
ATOM 1072 O O . THR A 1 138 ? 17.805 7.366 35.742 1.00 49.66 138 THR A O 1
ATOM 1075 N N . GLU A 1 139 ? 18.143 6.138 37.573 1.00 53.25 139 GLU A N 1
ATOM 1076 C CA . GLU A 1 139 ? 18.755 7.241 38.347 1.00 53.25 139 GLU A CA 1
ATOM 1077 C C . GLU A 1 139 ? 20.297 7.292 38.301 1.00 53.25 139 GLU A C 1
ATOM 1079 O O . GLU A 1 139 ? 20.898 8.337 38.543 1.00 53.25 139 GLU A O 1
ATOM 1084 N N . GLN A 1 140 ? 20.982 6.207 37.927 1.00 49.69 140 GLN A N 1
ATOM 1085 C CA . GLN A 1 140 ? 22.453 6.162 37.994 1.00 49.69 140 GLN A CA 1
ATOM 1086 C C . GLN A 1 140 ? 23.148 6.856 36.804 1.00 49.69 140 GLN A C 1
ATOM 1088 O O . GLN A 1 140 ? 24.277 7.329 36.928 1.00 49.69 140 GLN A O 1
ATOM 1093 N N . THR A 1 141 ? 22.464 6.998 35.665 1.00 52.28 141 THR A N 1
ATOM 1094 C CA . THR A 1 141 ? 23.021 7.642 34.461 1.00 52.28 141 THR A CA 1
ATOM 1095 C C . THR A 1 141 ? 23.175 9.159 34.627 1.00 52.28 141 THR A C 1
ATOM 1097 O O . THR A 1 141 ? 24.130 9.737 34.110 1.00 52.28 141 THR A O 1
ATOM 1100 N N . LYS A 1 142 ? 22.299 9.820 35.401 1.00 52.56 142 LYS A N 1
ATOM 1101 C CA . LYS A 1 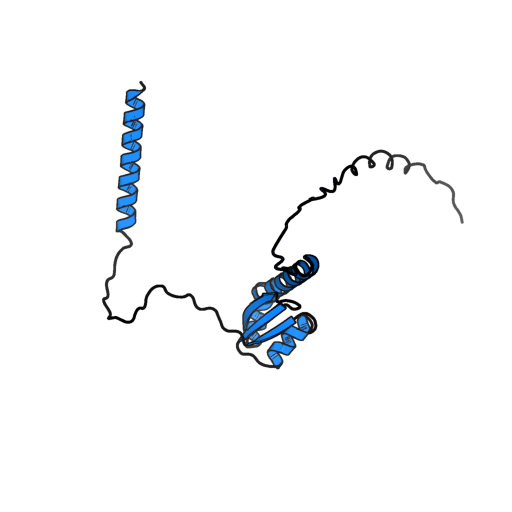142 ? 22.402 11.270 35.657 1.00 52.56 142 LYS A CA 1
ATOM 1102 C C . LYS A 1 142 ? 23.586 11.630 36.555 1.00 52.56 142 LYS A C 1
ATOM 1104 O O . LYS A 1 142 ? 24.253 12.628 36.294 1.00 52.56 142 LYS A O 1
ATOM 1109 N N . ALA A 1 143 ? 23.869 10.818 37.574 1.00 53.62 143 ALA A N 1
ATOM 1110 C CA . ALA A 1 143 ? 24.977 11.070 38.494 1.00 53.62 143 ALA A CA 1
ATOM 1111 C C . ALA A 1 143 ? 26.337 10.998 37.779 1.00 53.62 143 ALA A C 1
ATOM 1113 O O . ALA A 1 143 ? 27.155 11.903 37.921 1.00 53.62 143 ALA A O 1
ATOM 1114 N N . ASN A 1 144 ? 26.541 9.986 36.928 1.00 57.97 144 ASN A N 1
ATOM 1115 C CA . ASN A 1 144 ? 27.806 9.806 36.208 1.00 57.97 144 ASN A CA 1
ATOM 1116 C C . ASN A 1 144 ? 28.050 10.887 35.141 1.00 57.97 144 ASN A C 1
ATOM 1118 O O . ASN A 1 144 ? 29.198 11.249 34.882 1.00 57.97 144 ASN A O 1
ATOM 1122 N N . PHE A 1 145 ? 26.986 11.432 34.544 1.00 61.16 145 PHE A N 1
ATOM 1123 C CA . PHE A 1 145 ? 27.102 12.532 33.588 1.00 61.16 145 PHE A CA 1
ATOM 1124 C C . PHE A 1 145 ? 27.544 13.836 34.268 1.00 61.16 145 PHE A C 1
ATOM 1126 O O . PHE A 1 145 ? 28.437 14.521 33.772 1.00 61.16 145 PHE A O 1
ATOM 1133 N N . LEU A 1 146 ? 26.970 14.162 35.431 1.00 56.12 146 LEU A N 1
ATOM 1134 C CA . LEU A 1 146 ? 27.316 15.389 36.154 1.00 56.12 146 LEU A CA 1
ATOM 1135 C C . LEU A 1 146 ? 28.761 15.372 36.672 1.00 56.12 146 LEU A C 1
ATOM 1137 O O . LEU A 1 146 ? 29.435 16.398 36.589 1.00 56.12 146 LEU A O 1
ATOM 1141 N N . THR A 1 147 ? 29.271 14.222 37.125 1.00 58.41 147 THR A N 1
ATOM 1142 C CA . THR A 1 147 ? 30.671 14.106 37.568 1.00 58.41 147 THR A CA 1
ATOM 1143 C C . THR A 1 147 ? 31.650 14.358 36.416 1.00 58.41 147 THR A C 1
ATOM 1145 O O . THR A 1 147 ? 32.568 15.164 36.561 1.00 58.41 147 THR A O 1
ATOM 1148 N N . HIS A 1 148 ? 31.407 13.776 35.236 1.00 56.69 148 HIS A N 1
ATOM 1149 C CA . HIS A 1 148 ? 32.264 13.983 34.062 1.00 56.69 148 HIS A CA 1
ATOM 1150 C C . HIS A 1 148 ? 32.255 15.431 33.543 1.00 56.69 148 HIS A C 1
ATOM 1152 O O . HIS A 1 148 ? 33.293 15.944 33.120 1.00 56.69 148 HIS A O 1
ATOM 1158 N N . VAL A 1 149 ? 31.107 16.116 33.590 1.00 61.81 149 VAL A N 1
ATOM 1159 C CA . VAL A 1 149 ? 31.003 17.524 33.167 1.00 61.81 149 VAL A CA 1
ATOM 1160 C C . VAL A 1 149 ? 31.754 18.455 34.1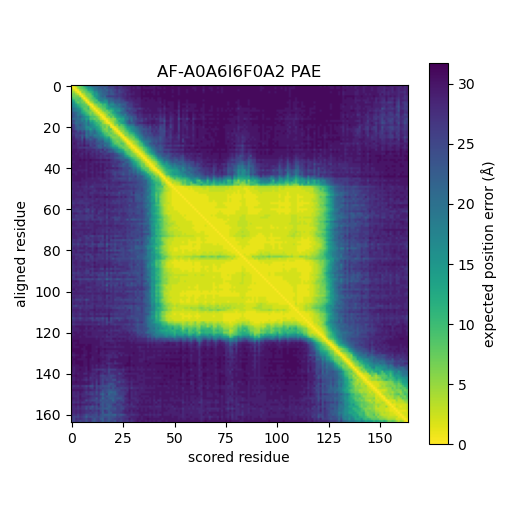28 1.00 61.81 149 VAL A C 1
ATOM 1162 O O . VAL A 1 149 ? 32.446 19.375 33.685 1.00 61.81 149 VAL A O 1
ATOM 1165 N N . LEU A 1 150 ? 31.666 18.210 35.438 1.00 55.78 150 LEU A N 1
ATOM 1166 C CA . LEU A 1 150 ? 32.338 19.035 36.446 1.00 55.78 150 LEU A CA 1
ATOM 1167 C C . LEU A 1 150 ? 33.865 18.863 36.425 1.00 55.78 150 LEU A C 1
ATOM 1169 O O . LEU A 1 150 ? 34.590 19.854 36.544 1.00 55.78 150 LEU A O 1
ATOM 1173 N N . GLU A 1 151 ? 34.367 17.646 36.205 1.00 60.44 151 GLU A N 1
ATOM 1174 C CA . GLU A 1 151 ? 35.808 17.400 36.048 1.00 60.44 151 GLU A CA 1
ATOM 1175 C C . GLU A 1 151 ? 36.381 18.095 34.802 1.00 60.44 151 GLU A C 1
ATOM 1177 O O . GLU A 1 151 ? 37.460 18.695 34.859 1.00 60.44 151 GLU A O 1
ATOM 1182 N N . GLY A 1 152 ? 35.626 18.107 33.697 1.00 58.59 152 GLY A N 1
ATOM 1183 C CA . GLY A 1 152 ? 35.991 18.850 32.490 1.00 58.59 152 GLY A CA 1
ATOM 1184 C C . GLY A 1 152 ? 36.119 20.359 32.735 1.00 58.59 152 GLY A C 1
ATOM 1185 O O . GLY A 1 152 ? 37.108 20.977 32.330 1.00 58.59 152 GLY A O 1
ATOM 1186 N N . ALA A 1 153 ? 35.169 20.955 33.464 1.00 59.25 153 ALA A N 1
ATOM 1187 C CA . ALA A 1 153 ? 35.190 22.382 33.794 1.00 59.25 153 ALA A CA 1
ATOM 1188 C C . ALA A 1 153 ? 36.359 22.766 34.728 1.00 59.25 153 ALA A C 1
ATOM 1190 O O . ALA A 1 153 ? 36.997 23.813 34.549 1.00 59.25 153 ALA A O 1
ATOM 1191 N N . ALA A 1 154 ? 36.694 21.907 35.695 1.00 61.03 154 ALA A N 1
ATOM 1192 C CA . ALA A 1 154 ? 37.829 22.122 36.592 1.00 61.03 154 ALA A CA 1
ATOM 1193 C C . ALA A 1 154 ? 39.177 22.058 35.848 1.00 61.03 154 ALA A C 1
ATOM 1195 O O . ALA A 1 154 ? 40.063 22.885 36.090 1.00 61.03 154 ALA A O 1
ATOM 1196 N N . SER A 1 155 ? 39.314 21.126 34.900 1.00 62.12 155 SER A N 1
ATOM 1197 C CA . SER A 1 155 ? 40.512 20.980 34.066 1.00 62.12 155 SER A CA 1
ATOM 1198 C C . SER A 1 155 ? 40.745 22.205 33.168 1.00 62.12 155 SER A C 1
ATOM 1200 O O . SER A 1 155 ? 41.858 22.732 33.099 1.00 62.12 155 SER A O 1
ATOM 1202 N N . PHE A 1 156 ? 39.678 22.752 32.574 1.00 63.38 156 PHE A N 1
ATOM 1203 C CA . PHE A 1 156 ? 39.754 23.948 31.727 1.00 63.38 156 PHE A CA 1
ATOM 1204 C C . PHE A 1 156 ? 40.156 25.209 32.508 1.00 63.38 156 PHE A C 1
ATOM 1206 O O . PHE A 1 156 ? 40.974 26.010 32.054 1.00 63.38 156 PHE A O 1
ATOM 1213 N N . THR A 1 157 ? 39.648 25.360 33.733 1.00 61.84 157 THR A N 1
ATOM 1214 C CA . THR A 1 157 ? 39.983 26.505 34.596 1.00 61.84 157 THR A CA 1
ATOM 1215 C C . THR A 1 157 ? 41.450 26.465 35.044 1.00 61.84 157 THR A C 1
ATOM 1217 O O . THR A 1 157 ? 42.111 27.502 35.134 1.00 61.84 157 THR A O 1
ATOM 1220 N N . LYS A 1 158 ? 41.990 25.264 35.292 1.00 64.06 158 LYS A N 1
ATOM 1221 C CA . LYS A 1 158 ? 43.408 25.064 35.622 1.00 64.06 158 LYS A CA 1
ATOM 1222 C C . LYS A 1 158 ? 44.319 25.351 34.424 1.00 64.06 158 LYS A C 1
ATOM 1224 O O . LYS A 1 158 ? 45.373 25.952 34.610 1.00 64.06 158 LYS A O 1
ATOM 1229 N N . PHE A 1 159 ? 43.894 24.982 33.215 1.00 63.62 159 PHE A N 1
ATOM 1230 C CA . PHE A 1 159 ? 44.598 25.314 31.975 1.00 63.62 159 PHE A CA 1
ATOM 1231 C C . PHE A 1 159 ? 44.669 26.831 31.743 1.00 63.62 159 PHE A C 1
ATOM 1233 O O . PHE A 1 159 ? 45.752 27.364 31.520 1.00 63.62 159 PHE A O 1
ATOM 1240 N N . LEU A 1 160 ? 43.550 27.547 31.901 1.00 64.00 160 LEU A N 1
ATOM 1241 C CA . LEU A 1 160 ? 43.510 29.008 31.761 1.00 64.00 160 LEU A CA 1
ATOM 1242 C C . LEU A 1 160 ? 44.416 29.730 32.771 1.00 64.00 160 LEU A C 1
ATOM 1244 O O . LEU A 1 160 ? 45.094 30.683 32.405 1.00 64.00 160 LEU A O 1
ATOM 1248 N N . LYS A 1 161 ? 44.485 29.252 34.021 1.00 62.00 161 LYS A N 1
ATOM 1249 C CA . LYS A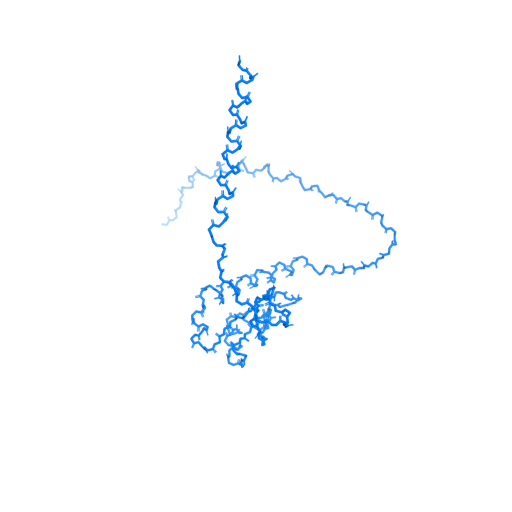 1 161 ? 45.410 29.787 35.038 1.00 62.00 161 LYS A CA 1
ATOM 1250 C C . LYS A 1 161 ? 46.888 29.508 34.763 1.00 62.00 161 LYS A C 1
ATOM 1252 O O . LYS A 1 161 ? 47.722 30.145 35.383 1.00 62.00 161 LYS A O 1
ATOM 1257 N N . SER A 1 162 ? 47.215 28.543 33.905 1.00 63.31 162 SER A N 1
ATOM 1258 C CA . SER A 1 162 ? 48.599 28.269 33.501 1.00 63.31 162 SER A CA 1
ATOM 1259 C C . SER A 1 162 ? 49.047 29.124 32.310 1.00 63.31 162 SER A C 1
ATOM 1261 O O . SER A 1 162 ? 50.231 29.112 31.980 1.00 63.31 162 SER A O 1
ATOM 1263 N N . LEU A 1 163 ? 48.108 29.795 31.636 1.00 55.09 163 LEU A N 1
ATOM 1264 C CA . LEU A 1 163 ? 48.352 30.636 30.461 1.00 55.09 163 LEU A CA 1
ATOM 1265 C C . LEU A 1 163 ? 48.398 32.141 30.784 1.00 55.09 163 LEU A C 1
ATOM 1267 O O . LEU A 1 163 ? 48.736 32.929 29.902 1.00 55.09 163 LEU A O 1
ATOM 1271 N N . LEU A 1 164 ? 48.054 32.521 32.018 1.00 55.06 164 LEU A N 1
ATOM 1272 C CA . LEU A 1 164 ? 48.161 33.867 32.593 1.00 55.06 164 LEU A CA 1
ATOM 1273 C C . LEU A 1 164 ? 49.276 33.886 33.639 1.00 55.06 164 LEU A C 1
ATOM 1275 O O . LEU A 1 164 ? 50.001 34.902 33.686 1.00 55.06 164 LEU A O 1
#

Solvent-accessible surface area (backbone atoms only — not comparable to full-atom values): 10891 Å² total; per-residue (Å²): 135,85,90,88,80,90,74,91,78,75,84,85,77,79,87,85,82,87,84,85,88,82,81,87,80,80,78,79,80,86,73,91,78,81,85,80,88,76,79,76,80,75,74,58,73,67,61,57,53,52,34,51,54,51,40,51,55,48,47,47,40,60,74,63,74,38,40,66,62,43,47,75,73,67,30,46,80,51,49,74,45,63,55,99,76,31,25,40,37,20,22,37,70,66,45,71,70,62,40,48,53,51,31,73,73,73,39,66,84,52,39,44,73,44,79,32,70,74,86,72,84,83,69,98,76,74,79,91,76,80,92,76,89,79,84,88,81,82,69,64,65,60,58,57,52,53,53,57,55,52,54,52,54,54,52,52,54,54,52,54,65,74,76,108

Secondary structure (DSSP, 8-state):
-------S-STTSSSS------------------S---------HHHHHHHHHHHHHHHHIIIIISHHHHHHTT-EEEEEEE-SSSEEEEEES--HHHHHHHHHHH-SSSEEEEE--PPPP--S---S---------SSHHHHHHHHHHHHHHHHHHHHHHH--

Organism: NCBI:txid2184719

Mean predicted aligned error: 20.34 Å

pLDDT: mean 73.33, std 20.91, range [36.78, 98.5]

Sequence (164 aa):
MKRTFLKTSIIKAFVLGMCLTSVISTAALAGTISKDVYTIQIESVDNGNQLFEKQKEIDEYVFQKHVKEIEEKGFTVTHTAPLENYVEIGITPYSKDNAEYLYGVFGSDSVKVVEGQQAVLLNEGSADGTAYENQVKTEQTKANFLTHVLEGAASFTKFLKSLL